Protein AF-A0A3A1XAT8-F1 (afdb_monomer)

Nearest PDB structures (foldseek):
  8eps-assembly1_A  TM=4.301E-01  e=1.986E+00  Cryptococcus neoformans
  8eps-assembly3_C  TM=3.601E-01  e=2.120E+00  Cryptococcus neoformans
  8eps-assembly2_B  TM=3.561E-01  e=2.263E+00  Cryptococcus neoformans
  8v5g-assembly1_A  TM=2.952E-01  e=1.860E+00  Cryptococcus neoformans
  8g0s-assembly1_C  TM=2.901E-01  e=2.263E+00  Cryptococcus neoformans

Solvent-accessible surface area (backbone atoms only — not comparable to full-atom values): 8842 Å² total; per-residue (Å²): 69,59,62,92,88,37,45,65,58,57,50,49,37,54,50,38,50,67,32,51,35,82,70,89,69,69,77,27,59,88,66,40,48,47,80,46,68,29,30,38,92,88,70,46,68,25,36,37,40,39,33,21,37,64,58,63,78,39,89,87,53,78,89,87,69,61,57,54,61,53,51,43,55,57,26,50,78,68,74,42,34,65,54,65,73,57,53,53,92,53,49,44,80,46,64,40,62,30,69,76,44,46,65,73,67,38,80,56,46,75,46,52,40,27,44,55,41,54,33,78,90,60,84,64,41,74,44,90,63,80,73,65,50,77,47,80,45,61,34,55,83,61,41,65,64,63,53,62,78,77,114

pLDDT: mean 86.73, std 11.13, range [46.53, 97.81]

Structure (mmCIF, N/CA/C/O backbone):
data_AF-A0A3A1XAT8-F1
#
_entry.id   AF-A0A3A1XAT8-F1
#
loop_
_atom_site.group_PDB
_atom_site.id
_atom_site.type_symbol
_atom_site.label_atom_id
_atom_site.label_alt_id
_atom_site.label_comp_id
_atom_site.label_asym_id
_atom_site.label_entity_id
_atom_site.label_seq_id
_atom_site.pdbx_PDB_ins_code
_atom_site.Cartn_x
_atom_site.Cartn_y
_atom_site.Cartn_z
_atom_site.occupancy
_atom_site.B_iso_or_equiv
_atom_site.auth_seq_id
_atom_site.auth_comp_id
_atom_site.auth_asym_id
_atom_site.auth_atom_id
_atom_site.pdbx_PDB_model_num
ATOM 1 N N . SER A 1 1 ? 4.393 -4.601 -4.471 1.00 88.75 1 SER A N 1
ATOM 2 C CA . SER A 1 1 ? 5.801 -4.684 -4.884 1.00 88.75 1 SER A CA 1
ATOM 3 C C . SER A 1 1 ? 5.966 -4.377 -6.366 1.00 88.75 1 SER A C 1
ATOM 5 O O . SER A 1 1 ? 5.052 -3.826 -6.973 1.00 88.75 1 SER A O 1
ATOM 7 N N . GLY A 1 2 ? 7.159 -4.608 -6.918 1.00 90.44 2 GLY A N 1
ATOM 8 C CA . GLY A 1 2 ? 7.533 -4.261 -8.291 1.00 90.44 2 GLY A CA 1
ATOM 9 C C . GLY A 1 2 ? 8.880 -3.531 -8.352 1.00 90.44 2 GLY A C 1
ATOM 10 O O . GLY A 1 2 ? 9.334 -3.006 -7.327 1.00 90.44 2 GLY A O 1
ATOM 11 N N . PRO A 1 3 ? 9.521 -3.440 -9.530 1.00 89.38 3 PRO A N 1
ATOM 12 C CA . PRO A 1 3 ? 10.842 -2.831 -9.681 1.00 89.38 3 PRO A CA 1
ATOM 13 C C . PRO A 1 3 ? 10.875 -1.336 -9.314 1.00 89.38 3 PRO A C 1
ATOM 15 O O . PRO A 1 3 ? 9.847 -0.666 -9.133 1.00 89.38 3 PRO A O 1
ATOM 18 N N . LEU A 1 4 ? 12.084 -0.776 -9.197 1.00 88.62 4 LEU A N 1
ATOM 19 C CA . LEU A 1 4 ? 12.262 0.669 -9.040 1.00 88.62 4 LEU A CA 1
ATOM 20 C C . LEU A 1 4 ? 11.611 1.402 -10.227 1.00 88.62 4 LEU A C 1
ATOM 22 O O . LEU A 1 4 ? 11.751 0.996 -11.381 1.00 88.62 4 LEU A O 1
ATOM 26 N N . GLY A 1 5 ? 10.851 2.461 -9.941 1.00 89.25 5 GLY A N 1
ATOM 27 C CA . GLY A 1 5 ? 10.104 3.197 -10.967 1.00 89.25 5 GLY A CA 1
ATOM 28 C C . GLY A 1 5 ? 8.853 2.484 -11.505 1.00 89.25 5 GLY A C 1
ATOM 29 O O . GLY A 1 5 ? 8.261 2.956 -12.476 1.00 89.25 5 GLY A O 1
ATOM 30 N N . ALA A 1 6 ? 8.413 1.375 -10.894 1.00 92.88 6 ALA A N 1
ATOM 31 C CA . ALA A 1 6 ? 7.167 0.699 -11.278 1.00 92.88 6 ALA A CA 1
ATOM 32 C C . ALA A 1 6 ? 5.910 1.557 -11.059 1.00 92.88 6 ALA A C 1
ATOM 34 O O . ALA A 1 6 ? 4.934 1.404 -11.785 1.00 92.88 6 ALA A O 1
ATOM 35 N N . GLY A 1 7 ? 5.959 2.495 -10.108 1.00 93.94 7 GLY A N 1
ATOM 36 C CA . GLY A 1 7 ? 4.823 3.351 -9.752 1.00 93.94 7 GLY A CA 1
ATOM 37 C C . GLY A 1 7 ? 4.179 3.018 -8.405 1.00 93.94 7 GLY A C 1
ATOM 38 O O . GLY A 1 7 ? 3.044 3.413 -8.180 1.00 93.94 7 GLY A O 1
ATOM 39 N N . LYS A 1 8 ? 4.888 2.336 -7.497 1.00 94.75 8 LYS A N 1
ATOM 40 C CA . LYS A 1 8 ? 4.398 1.993 -6.148 1.00 94.75 8 LYS A CA 1
ATOM 41 C C . LYS A 1 8 ? 3.933 3.219 -5.347 1.00 94.75 8 LYS A C 1
ATOM 43 O O . LYS A 1 8 ? 2.773 3.279 -4.958 1.00 94.75 8 LYS A O 1
ATOM 48 N N . THR A 1 9 ? 4.750 4.267 -5.253 1.00 93.94 9 THR A N 1
ATOM 49 C CA . THR A 1 9 ? 4.332 5.530 -4.618 1.00 93.94 9 THR A CA 1
ATOM 50 C C . THR A 1 9 ? 3.181 6.221 -5.365 1.00 93.94 9 THR A C 1
ATOM 52 O O . THR A 1 9 ? 2.351 6.896 -4.760 1.00 93.94 9 THR A O 1
ATOM 55 N N . THR A 1 10 ? 3.091 6.066 -6.692 1.00 95.44 10 THR A N 1
ATOM 56 C CA . THR A 1 10 ? 1.949 6.579 -7.472 1.00 95.44 10 THR A CA 1
ATOM 57 C C . THR A 1 10 ? 0.665 5.836 -7.110 1.00 95.44 10 THR A C 1
ATOM 59 O O . THR A 1 10 ? -0.373 6.470 -6.924 1.00 95.44 10 THR A O 1
ATOM 62 N N . PHE A 1 11 ? 0.741 4.515 -6.941 1.00 96.62 11 PHE A N 1
ATOM 63 C CA . PHE A 1 11 ? -0.356 3.708 -6.422 1.00 96.62 11 PHE A CA 1
ATOM 64 C C . PHE A 1 11 ? -0.746 4.159 -5.008 1.00 96.62 11 PHE A C 1
ATOM 66 O O . PHE A 1 11 ? -1.923 4.411 -4.774 1.00 96.62 11 PHE A O 1
ATOM 73 N N . ALA A 1 12 ? 0.219 4.380 -4.106 1.00 96.69 12 ALA A N 1
ATOM 74 C CA . ALA A 1 12 ? -0.042 4.866 -2.747 1.00 96.69 12 ALA A CA 1
ATOM 75 C C . ALA A 1 12 ? -0.789 6.213 -2.725 1.00 96.69 12 ALA A C 1
ATOM 77 O O . ALA A 1 12 ? -1.742 6.389 -1.965 1.00 96.69 12 ALA A O 1
ATOM 78 N N . LYS A 1 13 ? -0.430 7.145 -3.617 1.00 97.31 13 LYS A N 1
ATOM 79 C CA . LYS A 1 13 ? -1.154 8.417 -3.792 1.00 97.31 13 LYS A CA 1
ATOM 80 C C . LYS A 1 13 ? -2.612 8.205 -4.200 1.00 97.31 13 LYS A C 1
ATOM 82 O O . LYS A 1 13 ? -3.508 8.835 -3.640 1.00 97.31 13 LYS A O 1
ATOM 87 N N . GLY A 1 14 ? -2.853 7.329 -5.177 1.00 96.62 14 GLY A N 1
ATOM 88 C CA . GLY A 1 14 ? -4.208 6.970 -5.602 1.00 96.62 14 GLY A CA 1
ATOM 89 C C . GLY A 1 14 ? -5.000 6.296 -4.481 1.00 96.62 14 GLY A C 1
ATOM 90 O O . GLY A 1 14 ? -6.149 6.660 -4.235 1.00 96.62 14 GLY A O 1
ATOM 91 N N . PHE A 1 15 ? -4.354 5.383 -3.758 1.00 95.81 15 PHE A N 1
ATOM 92 C CA . PHE A 1 15 ? -4.927 4.659 -2.631 1.00 95.81 15 PHE A CA 1
ATOM 93 C C . PHE A 1 15 ? -5.397 5.608 -1.529 1.00 95.81 15 PHE A C 1
ATOM 95 O O . PHE A 1 15 ? -6.562 5.580 -1.137 1.00 95.81 15 PHE A O 1
ATOM 102 N N . GLY A 1 16 ? -4.536 6.523 -1.081 1.00 96.94 16 GLY A N 1
ATOM 103 C CA . GLY A 1 16 ? -4.930 7.448 -0.028 1.00 96.94 16 GLY A CA 1
ATOM 104 C C . GLY A 1 16 ? -5.935 8.512 -0.471 1.00 96.94 16 GLY A C 1
ATOM 105 O O . GLY A 1 16 ? -6.768 8.919 0.337 1.00 96.94 16 GLY A O 1
ATOM 106 N N . LYS A 1 17 ? -5.979 8.878 -1.763 1.00 96.31 17 LYS A N 1
ATOM 107 C CA . LYS A 1 17 ? -7.116 9.641 -2.311 1.00 96.31 17 LYS A CA 1
ATOM 108 C C . LYS A 1 17 ? -8.430 8.866 -2.148 1.00 96.31 17 LYS A C 1
ATOM 110 O O . LYS A 1 17 ? -9.439 9.468 -1.784 1.00 96.31 17 LYS A O 1
ATOM 115 N N . GLY A 1 18 ? -8.416 7.553 -2.387 1.00 94.69 18 GLY A N 1
ATOM 116 C CA . GLY A 1 18 ? -9.553 6.659 -2.140 1.00 94.69 18 GLY A CA 1
ATOM 117 C C . GLY A 1 18 ? -9.958 6.581 -0.663 1.00 94.69 18 GLY A C 1
ATOM 118 O O . GLY A 1 18 ? -11.145 6.505 -0.364 1.00 94.69 18 GLY A O 1
ATOM 119 N N . LEU A 1 19 ? -8.993 6.700 0.254 1.00 96.19 19 LEU A N 1
ATOM 120 C CA . LEU A 1 19 ? -9.222 6.829 1.700 1.00 96.19 19 LEU A CA 1
ATOM 121 C C . LEU A 1 19 ? -9.567 8.257 2.155 1.00 96.19 19 LEU A C 1
ATOM 123 O O . LEU A 1 19 ? -9.567 8.536 3.350 1.00 96.19 19 LEU A O 1
ATOM 127 N N . GLY A 1 20 ? -9.808 9.198 1.241 1.00 96.88 20 GLY A N 1
ATOM 128 C CA . GLY A 1 20 ? -10.187 10.567 1.595 1.00 96.88 20 GLY A CA 1
ATOM 129 C C . GLY A 1 20 ? -9.076 11.419 2.226 1.00 96.88 20 GLY A C 1
ATOM 130 O O . GLY A 1 20 ? -9.372 12.528 2.675 1.00 96.88 20 GLY A O 1
ATOM 131 N N . ILE A 1 21 ? -7.822 10.957 2.224 1.00 97.81 21 ILE A N 1
ATOM 132 C CA . ILE A 1 21 ? -6.664 11.684 2.766 1.00 97.81 21 ILE A CA 1
ATOM 133 C C . ILE A 1 21 ? -6.455 12.977 1.972 1.00 97.81 21 ILE A C 1
ATOM 135 O O . ILE A 1 21 ? -6.482 12.985 0.738 1.00 97.81 21 ILE A O 1
ATOM 139 N N . LYS A 1 22 ? -6.284 14.092 2.690 1.00 95.69 22 LYS A N 1
ATOM 140 C CA . LYS A 1 22 ? -6.094 15.431 2.098 1.00 95.69 22 LYS A CA 1
ATOM 141 C C . LYS A 1 22 ? -4.634 15.854 2.031 1.00 95.69 22 LYS A C 1
ATOM 143 O O . LYS A 1 22 ? -4.280 16.707 1.221 1.00 95.69 22 LYS A O 1
ATOM 148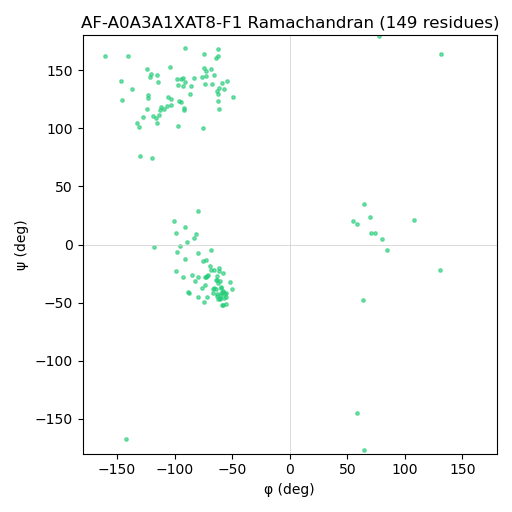 N N . GLU A 1 23 ? -3.806 15.263 2.878 1.00 95.25 23 GLU A N 1
ATOM 149 C CA . GLU A 1 23 ? -2.381 15.542 2.941 1.00 95.25 23 GLU A CA 1
ATOM 150 C C . GLU A 1 23 ? -1.633 14.907 1.754 1.00 95.25 23 GLU A C 1
ATOM 152 O O . GLU A 1 23 ? -2.066 13.878 1.221 1.00 95.25 23 GLU A O 1
ATOM 157 N N . PRO A 1 24 ? -0.503 15.489 1.314 1.00 94.81 24 PRO A N 1
ATOM 158 C CA . PRO A 1 24 ? 0.315 14.895 0.266 1.00 94.81 24 PRO A CA 1
ATOM 159 C C . PRO A 1 24 ? 0.869 13.527 0.676 1.00 94.81 24 PRO A C 1
ATOM 161 O O . PRO A 1 24 ? 1.524 13.392 1.707 1.00 94.81 24 PRO A O 1
ATOM 164 N N . ILE A 1 25 ? 0.691 12.532 -0.193 1.00 95.31 25 ILE A N 1
ATOM 165 C CA . ILE A 1 25 ? 1.291 11.206 -0.017 1.00 95.31 25 ILE A CA 1
ATOM 166 C C . ILE A 1 25 ? 2.633 11.172 -0.737 1.00 95.31 25 ILE A C 1
ATOM 168 O O . ILE A 1 25 ? 2.713 11.305 -1.963 1.00 95.31 25 ILE A O 1
ATOM 172 N N . VAL A 1 26 ? 3.695 11.010 0.043 1.00 94.38 26 VAL A N 1
ATOM 173 C CA . VAL A 1 26 ? 5.085 10.917 -0.410 1.00 94.38 26 VAL A CA 1
ATOM 174 C C . VAL A 1 26 ? 5.690 9.617 0.104 1.00 94.38 26 VAL A C 1
ATOM 176 O O . VAL A 1 26 ? 5.275 9.133 1.151 1.00 94.38 26 VAL A O 1
ATOM 179 N N . SER A 1 27 ? 6.663 9.055 -0.620 1.00 91.44 27 SER A N 1
ATOM 180 C CA . SER A 1 27 ? 7.337 7.826 -0.179 1.00 91.44 27 SER A CA 1
ATOM 181 C C . SER A 1 27 ? 8.056 8.089 1.145 1.00 91.44 27 SER A C 1
ATOM 183 O O . SER A 1 27 ? 8.911 8.982 1.181 1.00 91.44 27 SER A O 1
ATOM 185 N N . PRO A 1 28 ? 7.772 7.334 2.218 1.00 91.19 28 PRO A N 1
ATOM 186 C CA . PRO A 1 28 ? 8.454 7.485 3.495 1.00 91.19 28 PRO A CA 1
ATOM 187 C C . PRO A 1 28 ? 9.828 6.802 3.500 1.00 91.19 28 PRO A C 1
ATOM 189 O O . PRO A 1 28 ? 10.305 6.412 4.550 1.00 91.19 28 PRO A O 1
ATOM 192 N N . THR A 1 29 ? 10.518 6.681 2.360 1.00 87.50 29 THR A N 1
ATOM 193 C CA . THR A 1 29 ? 11.765 5.903 2.225 1.00 87.50 29 THR A CA 1
ATOM 194 C C . THR A 1 29 ? 12.839 6.258 3.263 1.00 87.50 29 THR A C 1
ATOM 196 O O . THR A 1 29 ? 13.631 5.404 3.642 1.00 87.50 29 THR A O 1
ATOM 199 N N . PHE A 1 30 ? 12.904 7.520 3.705 1.00 86.25 30 PHE A N 1
ATOM 200 C CA . PHE A 1 30 ? 13.863 7.978 4.721 1.00 86.25 30 PHE A CA 1
ATOM 201 C C . PHE A 1 30 ? 13.319 7.926 6.150 1.00 86.25 30 PHE A C 1
ATOM 203 O O . PHE A 1 30 ? 14.113 7.818 7.073 1.00 86.25 30 PHE A O 1
ATOM 210 N N . THR A 1 31 ? 12.002 8.044 6.330 1.00 88.88 31 THR A N 1
ATOM 211 C CA . THR A 1 31 ? 11.355 7.984 7.651 1.00 88.88 31 THR A CA 1
ATOM 212 C C . THR A 1 31 ? 10.844 6.585 7.979 1.00 88.88 31 THR A C 1
ATOM 214 O O . THR A 1 31 ? 10.269 6.407 9.038 1.00 88.88 31 THR A O 1
ATOM 217 N N . ILE A 1 32 ? 11.015 5.624 7.065 1.00 89.25 32 ILE A N 1
ATOM 218 C CA . ILE A 1 32 ? 10.509 4.244 7.064 1.00 89.25 32 ILE A CA 1
ATOM 219 C C . ILE A 1 32 ? 8.981 4.143 7.027 1.00 89.25 32 ILE A C 1
ATOM 221 O O . ILE A 1 32 ? 8.437 3.437 6.177 1.00 89.25 32 ILE A O 1
ATOM 225 N N . ALA A 1 33 ? 8.275 4.888 7.872 1.00 92.50 33 ALA A N 1
ATOM 226 C CA . ALA A 1 33 ? 6.824 4.920 7.915 1.00 92.50 33 ALA A CA 1
ATOM 227 C C . ALA A 1 33 ? 6.269 6.327 8.150 1.00 92.50 33 ALA A C 1
ATOM 229 O O . ALA A 1 33 ? 6.979 7.250 8.563 1.00 92.50 33 ALA A O 1
ATOM 230 N N . ARG A 1 34 ? 4.984 6.496 7.832 1.00 92.69 34 ARG A N 1
ATOM 231 C CA . ARG A 1 34 ? 4.173 7.680 8.133 1.00 92.69 34 ARG A CA 1
ATOM 232 C C . ARG A 1 34 ? 2.735 7.268 8.405 1.00 92.69 34 ARG A C 1
ATOM 234 O O . ARG A 1 34 ? 2.177 6.447 7.681 1.00 92.69 34 ARG A O 1
ATOM 241 N N . GLU A 1 35 ? 2.124 7.924 9.378 1.00 93.56 35 GLU A N 1
ATOM 242 C CA . GLU A 1 35 ? 0.694 7.828 9.644 1.00 93.56 35 GLU A CA 1
ATOM 243 C C . GLU A 1 35 ? -0.047 9.003 8.986 1.00 93.56 35 GLU A C 1
ATOM 245 O O . GLU A 1 35 ? 0.423 10.143 9.008 1.00 93.56 35 GLU A O 1
ATOM 250 N N . LEU A 1 36 ? -1.194 8.726 8.366 1.00 95.88 36 LEU A N 1
ATOM 251 C CA . LEU A 1 36 ? -2.024 9.706 7.666 1.00 95.88 36 LEU A CA 1
ATOM 252 C C . LEU A 1 36 ? -3.502 9.473 7.989 1.00 95.88 36 LEU A C 1
ATOM 254 O O . LEU A 1 36 ? -3.998 8.348 7.907 1.00 95.88 36 LEU A O 1
ATOM 258 N N . LYS A 1 37 ? -4.232 10.547 8.300 1.00 96.94 37 LYS A N 1
ATOM 259 C CA . LYS A 1 37 ? -5.659 10.468 8.646 1.00 96.94 37 LYS A CA 1
ATOM 260 C C . LYS A 1 37 ? -6.542 10.672 7.417 1.00 96.94 37 LYS A C 1
ATOM 262 O O . LYS A 1 37 ? -6.319 11.566 6.599 1.00 96.94 37 LYS A O 1
ATOM 267 N N . GLY A 1 38 ? -7.575 9.846 7.307 1.00 96.94 38 GLY A N 1
ATOM 268 C CA . GLY A 1 38 ? -8.534 9.859 6.210 1.00 96.94 38 GLY A CA 1
ATOM 269 C C . GLY A 1 38 ? -9.962 9.572 6.664 1.00 96.94 38 GLY A C 1
ATOM 270 O O . GLY A 1 38 ? -10.306 9.597 7.848 1.00 96.94 38 GLY A O 1
ATOM 271 N N . THR A 1 39 ? -10.827 9.306 5.697 1.00 97.38 39 THR A N 1
ATOM 272 C CA . THR A 1 39 ? -12.230 8.956 5.911 1.00 97.38 39 THR A CA 1
ATOM 273 C C . THR A 1 39 ? -12.657 7.959 4.843 1.00 97.38 39 THR A C 1
ATOM 275 O O . THR A 1 39 ? -12.536 8.228 3.646 1.00 97.38 39 THR A O 1
ATOM 278 N N . PHE A 1 40 ? -13.172 6.807 5.268 1.00 94.69 40 PHE A N 1
ATOM 279 C CA . PHE A 1 40 ? -13.753 5.825 4.358 1.00 94.69 40 PHE A CA 1
ATOM 280 C C . PHE A 1 40 ? -14.987 6.393 3.651 1.00 94.69 40 PHE A C 1
ATOM 282 O O . PHE A 1 40 ? -15.636 7.325 4.127 1.00 94.69 40 PHE A O 1
ATOM 289 N N . SER A 1 41 ? -15.377 5.779 2.534 1.00 90.94 41 SER A N 1
ATOM 290 C CA . SER A 1 4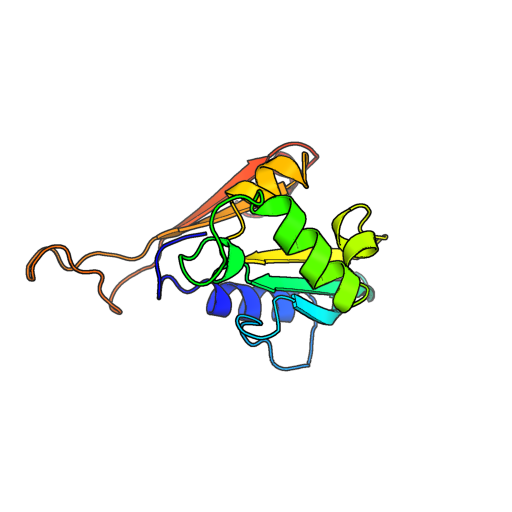1 ? -16.563 6.179 1.762 1.00 90.94 41 SER A CA 1
ATOM 291 C C . SER A 1 41 ? -17.871 6.140 2.564 1.00 90.94 41 SER A C 1
ATOM 293 O O . SER A 1 41 ? -18.804 6.871 2.249 1.00 90.94 41 SER A O 1
ATOM 295 N N . ASN A 1 42 ? -17.934 5.328 3.622 1.00 92.94 42 ASN A N 1
ATOM 296 C CA . ASN A 1 42 ? -19.066 5.251 4.548 1.00 92.94 42 ASN A CA 1
ATOM 297 C C . ASN A 1 42 ? -19.047 6.325 5.660 1.00 92.94 42 ASN A C 1
ATOM 299 O O . ASN A 1 42 ? -19.870 6.266 6.570 1.00 92.94 42 ASN A O 1
ATOM 303 N N . GLY A 1 43 ? -18.105 7.275 5.622 1.00 94.62 43 GLY A N 1
ATOM 304 C CA . GLY A 1 43 ? -17.987 8.374 6.583 1.00 94.62 43 GLY A CA 1
ATOM 305 C C . GLY A 1 43 ? -17.220 8.045 7.868 1.00 94.62 43 GLY A C 1
ATOM 306 O O . GLY A 1 43 ? -17.000 8.945 8.676 1.00 94.62 43 GLY A O 1
ATOM 307 N N . LYS A 1 44 ? -16.790 6.794 8.080 1.00 96.00 44 LYS A N 1
ATOM 308 C CA . LYS A 1 44 ? -15.967 6.428 9.244 1.00 96.00 44 LYS A CA 1
ATOM 309 C C . LYS A 1 44 ? -14.539 6.955 9.104 1.00 96.00 44 LYS A C 1
ATOM 311 O O . LYS A 1 44 ? -14.008 7.030 7.995 1.00 96.00 44 LYS A O 1
ATOM 316 N N . ALA A 1 45 ? -13.906 7.268 10.235 1.00 96.31 45 ALA A N 1
ATOM 317 C CA . ALA A 1 45 ? -12.493 7.628 10.272 1.00 96.31 45 ALA A CA 1
ATOM 318 C C . ALA A 1 45 ? -11.634 6.490 9.699 1.00 96.31 45 ALA A C 1
ATOM 320 O O . ALA A 1 45 ? -11.900 5.316 9.960 1.00 96.31 45 ALA A O 1
ATOM 321 N N . ALA A 1 46 ? -10.628 6.857 8.909 1.00 96.56 46 ALA A N 1
ATOM 322 C CA . ALA A 1 46 ? -9.636 5.939 8.371 1.00 96.56 46 ALA A CA 1
ATOM 323 C C . ALA A 1 46 ? -8.244 6.364 8.832 1.00 96.56 46 ALA A C 1
ATOM 325 O O . ALA A 1 46 ? -7.956 7.559 8.946 1.00 96.56 46 ALA A O 1
ATOM 326 N N . ASN A 1 47 ? -7.376 5.386 9.046 1.00 95.62 47 ASN A N 1
ATOM 327 C CA . ASN A 1 47 ? -5.971 5.602 9.338 1.00 95.62 47 ASN A CA 1
ATOM 328 C C . ASN A 1 47 ? -5.128 4.859 8.304 1.00 95.62 47 ASN A C 1
ATOM 330 O O . ASN A 1 47 ? -5.362 3.679 8.063 1.00 95.62 47 ASN A O 1
ATOM 334 N N . LEU A 1 48 ? -4.174 5.533 7.669 1.00 96.44 48 LEU A N 1
ATOM 335 C CA . LEU A 1 48 ? -3.231 4.908 6.748 1.00 96.44 48 LEU A CA 1
ATOM 336 C C . LEU A 1 48 ? -1.840 4.931 7.367 1.00 96.44 48 LEU A C 1
ATOM 338 O O . LEU A 1 48 ? -1.277 6.004 7.568 1.00 96.44 48 LEU A O 1
ATOM 342 N N . ILE A 1 49 ? -1.274 3.751 7.586 1.00 94.94 49 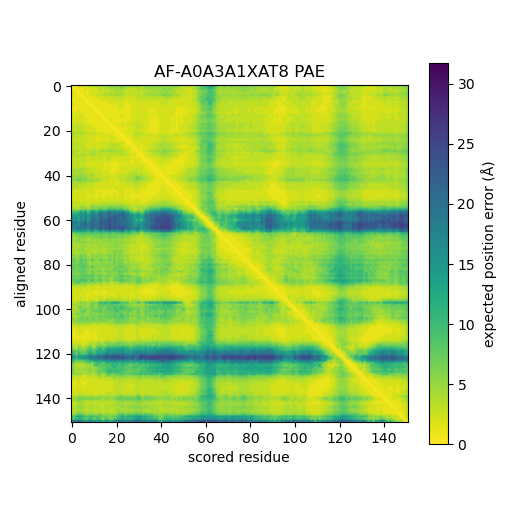ILE A N 1
ATOM 343 C CA . ILE A 1 49 ? 0.138 3.580 7.915 1.00 94.94 49 ILE A CA 1
ATOM 344 C C . ILE A 1 49 ? 0.846 3.232 6.613 1.00 94.94 49 ILE A C 1
ATOM 346 O O . ILE A 1 49 ? 0.740 2.117 6.102 1.00 94.94 49 ILE A O 1
ATOM 350 N N . HIS A 1 50 ? 1.517 4.216 6.024 1.00 95.19 50 HIS A N 1
ATOM 351 C CA . HIS A 1 50 ? 2.302 4.028 4.811 1.00 95.19 50 HIS A CA 1
ATOM 352 C C . HIS A 1 50 ? 3.734 3.693 5.211 1.00 95.19 50 HIS A C 1
ATOM 354 O O . HIS A 1 50 ? 4.397 4.508 5.845 1.00 95.19 50 HIS A O 1
ATOM 360 N N . VAL A 1 51 ? 4.197 2.504 4.839 1.00 93.00 51 VAL A N 1
ATOM 361 C CA . VAL A 1 51 ? 5.543 1.992 5.113 1.00 93.00 51 VAL A CA 1
ATOM 362 C C . VAL A 1 51 ? 6.298 1.837 3.796 1.00 93.00 51 VAL A C 1
ATOM 364 O O . VAL A 1 51 ? 5.734 1.382 2.802 1.00 93.00 51 VAL A O 1
ATOM 367 N N . ASP A 1 52 ? 7.581 2.179 3.778 1.00 91.81 52 ASP A N 1
ATOM 368 C CA . ASP A 1 52 ? 8.491 1.919 2.665 1.00 91.81 52 ASP A CA 1
ATOM 369 C C . ASP A 1 52 ? 9.774 1.279 3.192 1.00 91.81 52 ASP A C 1
ATOM 371 O O . ASP A 1 52 ? 10.671 1.943 3.713 1.00 91.81 52 ASP A O 1
ATOM 375 N N . ALA A 1 53 ? 9.852 -0.041 3.038 1.00 87.94 53 ALA A N 1
ATOM 376 C CA . ALA A 1 53 ? 10.927 -0.850 3.588 1.00 87.94 53 ALA A CA 1
ATOM 377 C C . ALA A 1 53 ? 12.116 -1.026 2.626 1.00 87.94 53 ALA A C 1
ATOM 379 O O . ALA A 1 53 ? 12.968 -1.888 2.851 1.00 87.94 53 ALA A O 1
ATOM 380 N N 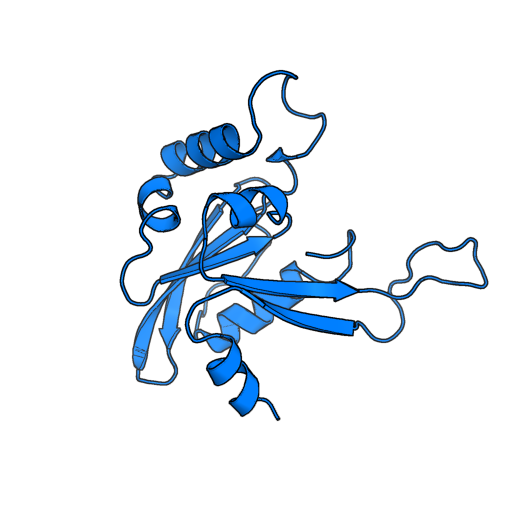. TYR A 1 54 ? 12.209 -0.213 1.563 1.00 85.38 54 TYR A N 1
ATOM 381 C CA . TYR A 1 54 ? 13.272 -0.310 0.554 1.00 85.38 54 TYR A CA 1
ATOM 382 C C . TYR A 1 54 ? 14.681 -0.368 1.161 1.00 85.38 54 TYR A C 1
ATOM 384 O O . TYR A 1 54 ? 15.543 -1.098 0.673 1.00 85.38 54 TYR A O 1
ATOM 392 N N . ARG A 1 55 ? 14.917 0.390 2.239 1.00 80.06 55 ARG A N 1
ATOM 393 C CA . ARG A 1 55 ? 16.228 0.478 2.896 1.00 80.06 55 ARG A CA 1
ATOM 394 C C . ARG A 1 55 ? 16.538 -0.687 3.824 1.00 80.06 55 ARG A C 1
ATOM 396 O O . ARG A 1 55 ? 17.702 -1.041 3.970 1.00 80.06 55 ARG A O 1
ATOM 403 N N . LEU A 1 56 ? 15.518 -1.314 4.400 1.00 76.81 56 LEU A N 1
ATOM 404 C CA . LEU A 1 56 ? 15.694 -2.373 5.395 1.00 76.81 56 LEU A CA 1
ATOM 405 C C . LEU A 1 56 ? 16.213 -3.677 4.773 1.00 76.81 56 LEU A C 1
ATOM 407 O O . LEU A 1 56 ? 16.912 -4.444 5.434 1.00 76.81 56 LEU A O 1
ATOM 411 N N . GLY A 1 57 ? 15.924 -3.901 3.486 1.00 64.38 57 GLY A N 1
ATOM 412 C CA . GLY A 1 57 ? 16.451 -5.021 2.695 1.00 64.38 57 GLY A CA 1
ATOM 413 C C . GLY A 1 57 ? 17.788 -4.746 1.985 1.00 64.38 57 GLY A C 1
ATOM 414 O O . GLY A 1 57 ? 18.264 -5.598 1.236 1.00 64.38 57 GLY A O 1
ATOM 415 N N . GLY A 1 58 ? 18.380 -3.558 2.160 1.00 61.84 58 GLY A N 1
ATOM 416 C CA . GLY A 1 58 ? 19.601 -3.125 1.474 1.00 61.84 58 GLY A CA 1
ATOM 417 C C . GLY A 1 58 ? 20.906 -3.454 2.213 1.00 61.84 58 GLY A C 1
ATOM 418 O O . GLY A 1 58 ? 20.918 -3.807 3.388 1.00 61.84 58 GLY A O 1
ATOM 419 N N . LYS A 1 59 ? 22.041 -3.273 1.519 1.00 52.38 59 LYS A N 1
ATOM 420 C CA . LYS A 1 59 ? 23.412 -3.420 2.065 1.00 52.38 59 LYS A CA 1
ATOM 421 C C . LYS A 1 59 ? 23.795 -2.335 3.085 1.00 52.38 59 LYS A C 1
ATOM 423 O O . LYS A 1 59 ? 24.890 -2.391 3.635 1.00 52.38 59 LYS A O 1
ATOM 428 N N . ASP A 1 60 ? 22.923 -1.349 3.287 1.00 54.03 60 ASP A N 1
ATOM 429 C CA . ASP A 1 60 ? 23.166 -0.174 4.129 1.00 54.03 60 ASP A CA 1
ATOM 430 C C . ASP A 1 60 ? 23.147 -0.506 5.632 1.00 54.03 60 ASP A C 1
ATOM 432 O O . ASP A 1 60 ? 23.614 0.287 6.445 1.00 54.03 60 ASP A O 1
ATOM 436 N N . TYR A 1 61 ? 22.665 -1.697 6.002 1.00 54.06 61 TYR A N 1
ATOM 437 C CA . TYR A 1 61 ? 22.607 -2.177 7.380 1.00 54.06 61 TYR A CA 1
ATOM 438 C C . TYR A 1 61 ? 23.508 -3.401 7.579 1.00 54.06 61 TYR A C 1
ATOM 440 O O . TYR A 1 61 ? 23.662 -4.237 6.685 1.00 54.06 61 TYR A O 1
ATOM 448 N N . ALA A 1 62 ? 24.105 -3.508 8.770 1.00 49.22 62 ALA A N 1
ATOM 449 C CA . ALA A 1 62 ? 25.067 -4.555 9.105 1.00 49.22 62 ALA A CA 1
ATOM 450 C C . ALA A 1 62 ? 24.498 -5.974 8.852 1.00 49.22 62 ALA A C 1
ATOM 452 O O . ALA A 1 62 ? 23.325 -6.234 9.141 1.00 49.22 62 ALA A O 1
ATOM 453 N N . PRO A 1 63 ? 25.293 -6.924 8.327 1.00 46.53 63 PRO A N 1
ATOM 454 C CA . PRO A 1 63 ? 24.874 -8.321 8.220 1.00 46.53 63 PRO A CA 1
ATOM 455 C C . PRO A 1 63 ? 24.594 -8.915 9.612 1.00 46.53 63 PRO A C 1
ATOM 457 O O . PRO A 1 63 ? 25.416 -8.744 10.509 1.00 46.53 63 PRO A O 1
ATOM 460 N N . GLY A 1 64 ? 23.481 -9.640 9.793 1.00 54.62 64 GLY A N 1
ATOM 461 C CA . GLY A 1 64 ? 23.260 -10.483 10.985 1.00 54.62 64 GLY A CA 1
ATOM 462 C C . GLY A 1 64 ? 21.924 -10.324 11.721 1.00 54.62 64 GLY A C 1
ATOM 463 O O . GLY A 1 64 ? 21.517 -11.260 12.395 1.00 54.62 64 GLY A O 1
ATOM 464 N N . GLN A 1 65 ? 21.217 -9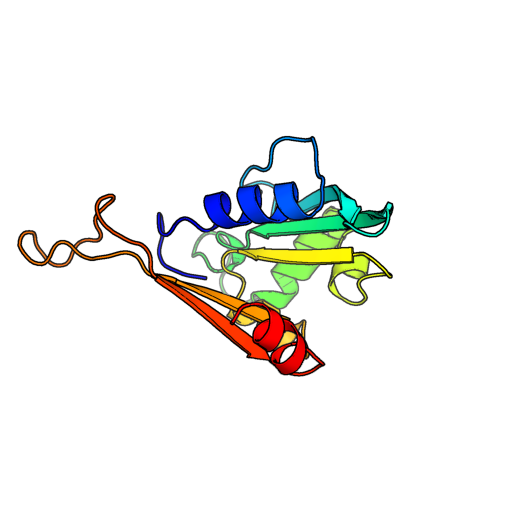.202 11.573 1.00 56.31 65 GLN A N 1
ATOM 465 C CA . GLN A 1 65 ? 19.824 -9.072 12.044 1.00 56.31 65 GLN A CA 1
ATOM 466 C C . GLN A 1 65 ? 18.842 -9.475 10.939 1.00 56.31 65 GLN A C 1
ATOM 468 O O . GLN A 1 65 ? 19.070 -9.114 9.781 1.00 56.31 65 GLN A O 1
ATOM 473 N N . ASP A 1 66 ? 17.766 -10.186 11.276 1.00 75.50 66 ASP A N 1
ATOM 474 C CA . ASP A 1 66 ? 16.681 -10.441 10.330 1.00 75.50 66 ASP A CA 1
ATOM 475 C C . ASP A 1 66 ? 15.963 -9.120 9.966 1.00 75.50 66 ASP A C 1
ATOM 477 O O . ASP A 1 66 ? 15.894 -8.178 10.757 1.00 75.50 66 ASP A O 1
ATOM 481 N N . THR A 1 67 ? 15.500 -9.003 8.719 1.00 75.81 67 THR A N 1
ATOM 482 C CA . THR A 1 67 ? 14.904 -7.765 8.183 1.00 75.81 67 THR A CA 1
ATOM 483 C C . THR A 1 67 ? 13.585 -7.391 8.867 1.00 75.81 67 THR A C 1
ATOM 485 O O . THR A 1 67 ? 13.200 -6.224 8.834 1.00 75.81 67 THR A O 1
ATOM 488 N N . VAL A 1 68 ? 12.899 -8.357 9.488 1.00 78.50 68 VAL A N 1
ATOM 489 C CA . VAL A 1 68 ? 11.627 -8.130 10.185 1.00 78.50 68 VAL A CA 1
ATOM 490 C C . VAL A 1 68 ? 11.881 -7.420 11.510 1.00 78.50 68 VAL A C 1
ATOM 492 O O . VAL A 1 68 ? 11.298 -6.367 11.732 1.00 78.50 68 VAL A O 1
ATOM 495 N N . SER A 1 69 ? 12.815 -7.914 12.323 1.00 81.31 69 SER A N 1
ATOM 496 C CA . SER A 1 69 ? 13.222 -7.295 13.587 1.00 81.31 69 SER A CA 1
ATOM 497 C C . SER A 1 69 ? 13.654 -5.844 13.387 1.00 81.31 69 SER A C 1
ATOM 499 O O . SER A 1 69 ? 13.210 -4.973 14.115 1.00 81.31 69 SER A O 1
ATOM 501 N N . ARG A 1 70 ? 14.415 -5.533 12.327 1.00 81.31 70 ARG A N 1
ATOM 502 C CA . ARG A 1 70 ? 14.798 -4.136 12.029 1.00 81.31 70 ARG A CA 1
ATOM 503 C C . ARG A 1 70 ? 13.617 -3.241 11.687 1.00 81.31 70 ARG A C 1
ATOM 505 O O . ARG A 1 70 ? 13.630 -2.062 12.015 1.00 81.31 70 ARG A O 1
ATOM 512 N N . LEU A 1 71 ? 12.641 -3.772 10.949 1.00 81.75 71 LEU A N 1
ATOM 513 C CA . LEU A 1 71 ? 11.427 -3.022 10.651 1.00 81.75 71 LEU A CA 1
ATOM 514 C C . LEU A 1 71 ? 10.676 -2.723 11.947 1.00 81.75 71 LEU A C 1
ATOM 516 O O . LEU A 1 71 ? 10.239 -1.594 12.122 1.00 81.75 71 LEU A O 1
ATOM 520 N N . LEU A 1 72 ? 10.558 -3.710 12.835 1.00 82.94 72 LEU A N 1
ATOM 521 C CA . LEU A 1 72 ? 9.920 -3.535 14.135 1.00 82.94 72 LEU A CA 1
ATOM 522 C C . LEU A 1 72 ? 10.675 -2.509 14.994 1.00 82.94 72 LEU A C 1
ATOM 524 O O . LEU A 1 72 ? 10.036 -1.573 15.452 1.00 82.94 72 LEU A O 1
ATOM 528 N N . ASP A 1 73 ? 12.007 -2.582 15.092 1.00 85.81 73 ASP A N 1
ATOM 529 C CA . ASP A 1 73 ? 12.834 -1.607 15.829 1.00 85.81 73 ASP A CA 1
ATOM 530 C C . ASP A 1 73 ? 12.630 -0.163 15.310 1.00 85.81 73 ASP A C 1
ATOM 532 O O . ASP A 1 73 ? 12.455 0.789 16.075 1.00 85.81 73 ASP A O 1
ATOM 536 N N . GLU A 1 74 ? 12.643 0.026 13.984 1.00 85.75 74 GLU A N 1
ATOM 537 C CA . GLU A 1 74 ? 12.428 1.343 13.367 1.00 85.75 74 GLU A CA 1
ATOM 538 C C . GLU A 1 74 ? 10.999 1.844 13.616 1.00 85.75 74 GLU A C 1
ATOM 540 O O . GLU A 1 74 ? 10.794 3.032 13.864 1.00 85.75 74 GLU A O 1
ATOM 545 N N . LEU A 1 75 ? 10.002 0.956 13.594 1.00 84.44 75 LEU A N 1
ATOM 546 C CA . LEU A 1 75 ? 8.612 1.316 13.875 1.00 84.44 75 LEU A CA 1
ATOM 547 C C . LEU A 1 75 ? 8.354 1.590 15.355 1.00 84.44 75 LEU A C 1
ATOM 549 O O . LEU A 1 75 ? 7.596 2.512 15.647 1.00 84.44 75 LEU A O 1
ATOM 553 N N . GLU A 1 76 ? 9.013 0.879 16.267 1.00 87.88 76 GLU A N 1
ATOM 554 C CA . GLU A 1 76 ? 8.981 1.142 17.710 1.00 87.88 76 GLU A CA 1
ATOM 555 C C . GLU A 1 76 ? 9.500 2.558 17.989 1.00 87.88 76 GLU A C 1
ATOM 557 O O . GLU A 1 76 ? 8.869 3.338 18.702 1.00 87.88 76 GLU A O 1
ATOM 562 N N . SER A 1 77 ? 10.588 2.965 17.322 1.00 87.56 77 SER A N 1
ATOM 563 C CA . SER A 1 77 ? 11.120 4.332 17.437 1.00 87.56 77 SER A CA 1
ATOM 564 C C . SER A 1 77 ? 10.136 5.423 16.977 1.00 87.56 77 SER A C 1
ATOM 566 O O . SER A 1 77 ? 10.243 6.582 17.390 1.00 87.56 77 SER A O 1
ATOM 568 N N . LEU A 1 78 ? 9.166 5.051 16.135 1.00 85.88 78 LEU A N 1
ATOM 569 C CA . LEU A 1 78 ? 8.099 5.912 15.626 1.00 85.88 78 LEU A CA 1
ATOM 570 C C . LEU A 1 78 ? 6.782 5.759 16.406 1.00 85.88 78 LEU A C 1
ATOM 572 O O . LEU A 1 78 ? 5.849 6.517 16.138 1.00 85.88 78 LEU A O 1
ATOM 576 N N . GLY A 1 79 ? 6.694 4.806 17.342 1.00 86.38 79 GLY A N 1
ATOM 577 C CA . GLY A 1 79 ? 5.463 4.433 18.046 1.00 86.38 79 GLY A CA 1
ATOM 578 C C . GLY A 1 79 ? 4.391 3.838 17.126 1.00 86.38 79 GLY A C 1
ATOM 579 O O . GLY A 1 79 ? 3.209 4.143 17.284 1.00 86.38 79 GLY A O 1
ATOM 580 N N . LEU A 1 80 ? 4.801 3.080 16.104 1.00 85.88 80 LEU A N 1
ATOM 581 C CA . LEU A 1 80 ? 3.928 2.485 15.080 1.00 85.88 80 LEU A CA 1
ATOM 582 C C . LEU A 1 80 ? 3.958 0.949 15.057 1.00 85.88 80 LEU A C 1
ATOM 584 O O . LEU A 1 80 ? 3.250 0.344 14.254 1.00 85.88 80 LEU A O 1
ATOM 588 N N . ASP A 1 81 ? 4.775 0.332 15.901 1.00 83.81 81 ASP A N 1
ATOM 589 C CA . ASP A 1 81 ? 4.927 -1.113 16.072 1.00 83.81 81 ASP A CA 1
ATOM 590 C C . ASP A 1 81 ? 3.598 -1.784 16.451 1.00 83.81 81 ASP A C 1
ATOM 592 O O . ASP A 1 81 ? 3.129 -2.654 15.714 1.00 83.81 81 ASP A O 1
ATOM 596 N N . GLU A 1 82 ? 2.910 -1.288 17.487 1.00 83.62 82 GLU A N 1
ATOM 597 C CA . GLU A 1 82 ? 1.596 -1.809 17.900 1.00 83.62 82 GLU A CA 1
ATOM 598 C C . GLU A 1 82 ? 0.576 -1.761 16.753 1.00 83.62 82 GLU A C 1
ATOM 600 O O . GLU A 1 82 ? -0.171 -2.707 16.511 1.00 83.62 82 GLU A O 1
ATOM 605 N N . ALA A 1 83 ? 0.563 -0.661 15.998 1.00 81.56 83 ALA A N 1
ATOM 606 C CA . ALA A 1 83 ? -0.406 -0.451 14.929 1.00 81.56 83 ALA A CA 1
ATOM 607 C C . ALA A 1 83 ? -0.112 -1.282 13.667 1.00 81.56 83 ALA A C 1
ATOM 609 O O . ALA A 1 83 ? -0.977 -1.390 12.790 1.00 81.56 83 ALA A O 1
ATOM 610 N N . LEU A 1 84 ? 1.091 -1.852 13.558 1.00 79.88 84 LEU A N 1
ATOM 611 C CA . LEU A 1 84 ? 1.450 -2.810 12.519 1.00 79.88 84 LEU A CA 1
ATOM 612 C C . LEU A 1 84 ? 1.106 -4.247 12.927 1.00 79.88 84 LEU A C 1
ATOM 614 O O . LEU A 1 84 ? 0.618 -4.999 12.082 1.00 79.88 84 LEU A O 1
ATOM 618 N N . GLU A 1 85 ? 1.366 -4.618 14.182 1.00 80.50 85 GLU A N 1
ATOM 619 C CA . GLU A 1 85 ? 1.086 -5.959 14.712 1.00 80.50 85 GLU A CA 1
ATOM 620 C C . GLU A 1 85 ? -0.415 -6.193 14.908 1.00 80.50 85 GLU A C 1
ATOM 622 O O . GLU A 1 85 ? -0.957 -7.208 14.463 1.00 80.50 85 GLU A O 1
ATOM 627 N N . GLU A 1 86 ? -1.107 -5.215 15.495 1.00 83.50 86 GLU A N 1
ATOM 628 C CA . GLU A 1 86 ? -2.545 -5.243 15.749 1.00 83.50 86 GLU A CA 1
ATOM 629 C C . GLU A 1 86 ? -3.211 -3.953 15.236 1.00 83.50 86 GLU A C 1
ATOM 631 O O . GLU A 1 86 ? -3.579 -3.062 16.010 1.00 83.50 86 GLU A O 1
ATOM 636 N N . PRO A 1 87 ? -3.404 -3.820 13.909 1.00 85.62 87 PRO A N 1
ATOM 637 C CA . PRO A 1 87 ? -4.030 -2.636 13.343 1.00 85.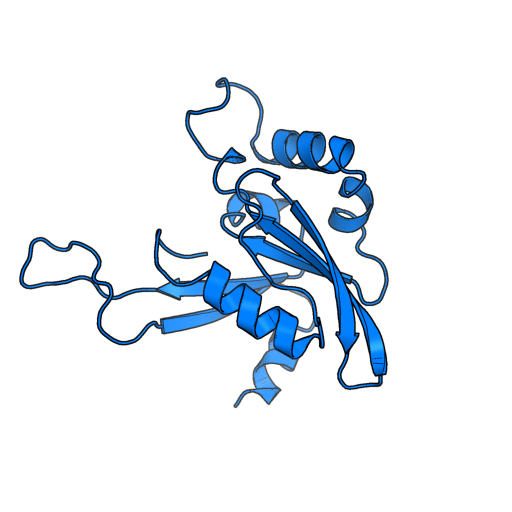62 87 PRO A CA 1
ATOM 638 C C . PRO A 1 87 ? -5.457 -2.472 13.877 1.00 85.62 87 PRO A C 1
ATOM 640 O O . PRO A 1 87 ? -6.336 -3.295 13.615 1.00 85.62 87 PRO A O 1
ATOM 643 N N . GLY A 1 88 ? -5.700 -1.379 14.603 1.00 85.69 88 GLY A N 1
ATOM 644 C CA . GLY A 1 88 ? -7.030 -1.064 15.121 1.00 85.69 88 GLY A CA 1
ATOM 645 C C . GLY A 1 88 ? -8.065 -0.852 14.010 1.00 85.69 88 GLY A C 1
ATOM 646 O O . GLY A 1 88 ? -7.724 -0.575 12.855 1.00 85.69 88 GLY A O 1
ATOM 647 N N . ASP A 1 89 ? -9.347 -0.921 14.371 1.00 89.00 89 ASP A N 1
ATOM 648 C CA . ASP A 1 89 ? -10.463 -0.740 13.439 1.00 89.00 89 ASP A CA 1
ATOM 649 C C . ASP A 1 89 ? -10.306 0.518 12.571 1.00 89.00 89 ASP A C 1
ATOM 651 O O . ASP A 1 89 ? -10.124 1.636 13.053 1.00 89.00 89 ASP A O 1
ATOM 655 N N . GLY A 1 90 ? -10.412 0.331 11.255 1.00 91.62 90 GLY A N 1
ATOM 656 C CA . GLY A 1 90 ? -10.274 1.412 10.282 1.00 91.62 90 GLY A CA 1
ATOM 657 C C . GLY A 1 90 ? -8.832 1.809 9.951 1.00 91.62 90 GLY A C 1
ATOM 658 O O . GLY A 1 90 ? -8.631 2.745 9.172 1.00 91.62 90 GLY A O 1
ATOM 659 N N . THR A 1 91 ? -7.842 1.090 10.482 1.00 94.19 91 THR A N 1
ATOM 660 C CA . THR A 1 91 ? -6.441 1.216 10.078 1.00 94.19 91 THR A CA 1
ATOM 661 C C . THR A 1 91 ? -6.144 0.341 8.869 1.00 94.19 91 THR A C 1
ATOM 663 O O . THR A 1 91 ? -6.555 -0.814 8.783 1.00 94.19 91 THR A O 1
ATOM 666 N N . VAL A 1 92 ? -5.415 0.905 7.913 1.00 94.38 92 VAL A N 1
ATOM 667 C CA . VAL A 1 92 ? -4.874 0.204 6.757 1.00 94.38 92 VAL A CA 1
ATOM 668 C C . VAL A 1 92 ? -3.370 0.398 6.746 1.00 94.38 92 VAL A C 1
ATOM 670 O O . VAL A 1 92 ? -2.886 1.528 6.729 1.00 94.38 92 VAL A O 1
ATOM 673 N N . VAL A 1 93 ? -2.633 -0.705 6.696 1.00 94.12 93 VAL A N 1
ATOM 674 C CA . VAL A 1 93 ? -1.189 -0.683 6.469 1.00 94.12 93 VAL A CA 1
ATOM 675 C C . VAL A 1 93 ? -0.931 -0.866 4.976 1.00 94.12 93 VAL A C 1
ATOM 677 O O . VAL A 1 93 ? -1.341 -1.862 4.381 1.00 94.12 93 VAL A O 1
ATOM 680 N N . LEU A 1 94 ? -0.241 0.092 4.361 1.00 95.19 94 LEU A N 1
ATOM 681 C CA . LEU A 1 94 ? 0.222 0.008 2.979 1.00 95.19 94 LEU A CA 1
ATOM 682 C C . LEU A 1 94 ? 1.747 -0.042 2.965 1.00 95.19 94 LEU A C 1
ATOM 684 O O . LEU A 1 94 ? 2.399 0.953 3.267 1.00 95.19 94 LEU A O 1
ATOM 688 N N . MET A 1 95 ? 2.310 -1.187 2.581 1.00 93.06 95 MET A N 1
ATOM 689 C CA . MET A 1 95 ? 3.750 -1.429 2.648 1.00 93.06 95 MET A CA 1
ATOM 690 C C . MET A 1 95 ? 4.381 -1.556 1.254 1.00 93.06 95 MET A C 1
ATOM 692 O O . MET A 1 95 ? 4.100 -2.484 0.493 1.00 93.06 95 MET A O 1
ATOM 696 N N . GLU A 1 96 ? 5.274 -0.628 0.915 1.00 92.31 96 GLU A N 1
ATOM 697 C CA . GLU A 1 96 ? 6.163 -0.722 -0.242 1.00 92.31 96 GLU A CA 1
ATOM 698 C C . GLU A 1 96 ? 7.408 -1.550 0.107 1.00 92.31 96 GLU A C 1
ATOM 700 O O . GLU A 1 96 ? 7.926 -1.474 1.218 1.00 92.31 96 GLU A O 1
ATOM 705 N N . TRP A 1 97 ? 7.894 -2.349 -0.854 1.00 85.31 97 TRP A N 1
ATOM 706 C CA . TRP A 1 97 ? 9.096 -3.198 -0.714 1.00 85.31 97 TRP A CA 1
ATOM 707 C C . TRP A 1 97 ? 9.090 -4.170 0.478 1.00 85.31 97 TRP A C 1
ATOM 709 O O . TRP A 1 97 ? 10.134 -4.667 0.882 1.00 85.31 97 TRP A O 1
ATOM 719 N N . GLY A 1 98 ? 7.912 -4.470 1.020 1.00 78.44 98 GLY A N 1
ATOM 720 C CA . GLY A 1 98 ? 7.764 -5.285 2.217 1.00 78.44 98 GLY A CA 1
ATOM 721 C C . GLY A 1 98 ? 7.386 -6.738 1.986 1.00 78.44 98 GLY A C 1
ATOM 722 O O . GLY A 1 98 ? 6.841 -7.331 2.896 1.00 78.44 98 GLY A O 1
ATOM 723 N N . GLU A 1 99 ? 7.592 -7.324 0.805 1.00 76.88 99 GLU A N 1
ATOM 724 C CA . GLU A 1 99 ? 7.070 -8.672 0.489 1.00 76.88 99 GLU A CA 1
ATOM 725 C C . GLU A 1 99 ? 7.507 -9.736 1.499 1.00 76.88 99 GLU A C 1
ATOM 727 O O . GLU A 1 99 ? 6.685 -10.517 1.973 1.00 76.88 99 GLU A O 1
ATOM 732 N N . GLN A 1 100 ? 8.791 -9.731 1.865 1.00 73.06 100 GLN A N 1
ATOM 733 C CA . GLN A 1 100 ? 9.336 -10.673 2.844 1.00 73.06 100 GLN A CA 1
ATOM 734 C C . GLN A 1 100 ? 8.761 -10.428 4.245 1.00 73.06 100 GLN A C 1
ATOM 736 O O . GLN A 1 100 ? 8.457 -11.379 4.957 1.00 73.06 100 GLN A O 1
ATOM 741 N N . MET A 1 101 ? 8.563 -9.164 4.621 1.00 78.25 101 MET A N 1
ATOM 742 C CA . MET A 1 101 ? 8.111 -8.768 5.954 1.00 78.25 101 MET A CA 1
ATOM 743 C C . MET A 1 101 ? 6.600 -8.952 6.109 1.00 78.25 101 MET A C 1
ATOM 745 O O . MET A 1 101 ? 6.151 -9.551 7.075 1.00 78.25 101 MET A O 1
ATOM 749 N N . ALA A 1 102 ? 5.809 -8.536 5.122 1.00 78.31 102 ALA A N 1
ATOM 750 C CA . ALA A 1 102 ? 4.361 -8.715 5.084 1.00 78.31 102 ALA A CA 1
ATOM 751 C C . ALA A 1 102 ? 3.959 -10.198 5.102 1.00 78.31 102 ALA A C 1
ATOM 753 O O . ALA A 1 102 ? 2.921 -10.540 5.662 1.00 78.31 102 ALA A O 1
ATOM 754 N N . GLY A 1 103 ? 4.784 -11.081 4.526 1.00 76.56 103 GLY A N 1
ATOM 755 C CA . GLY A 1 103 ? 4.596 -12.528 4.617 1.00 76.56 103 GLY A CA 1
ATOM 756 C C . GLY A 1 103 ? 4.697 -13.077 6.044 1.00 76.56 103 GLY A C 1
ATOM 757 O O . GLY A 1 103 ? 4.022 -14.054 6.354 1.00 76.56 103 GLY A O 1
ATOM 758 N N . VAL A 1 104 ? 5.507 -12.443 6.896 1.00 78.50 104 VAL A N 1
ATOM 759 C CA . VAL A 1 104 ? 5.694 -12.813 8.309 1.00 78.50 104 VAL A CA 1
ATOM 760 C C . VAL A 1 104 ? 4.676 -12.109 9.207 1.00 78.50 104 VAL A C 1
ATOM 762 O O . VAL A 1 104 ? 4.126 -12.727 10.111 1.00 78.50 104 VAL A O 1
ATOM 765 N N . LEU A 1 105 ? 4.411 -10.829 8.940 1.00 78.19 105 LEU A N 1
ATOM 766 C CA . LEU A 1 105 ? 3.610 -9.958 9.801 1.00 78.19 105 LEU A CA 1
ATOM 767 C C . LEU A 1 105 ? 2.100 -10.120 9.603 1.00 78.19 105 LEU A C 1
ATOM 769 O O . LEU A 1 105 ? 1.335 -9.934 10.540 1.00 78.19 105 LEU A O 1
ATOM 773 N N . ALA A 1 106 ? 1.646 -10.448 8.389 1.00 84.75 106 ALA A N 1
ATOM 774 C CA . ALA A 1 106 ? 0.225 -10.437 8.063 1.00 84.75 106 ALA A CA 1
ATOM 775 C C . ALA A 1 106 ? -0.209 -11.717 7.342 1.00 84.75 106 ALA A C 1
ATOM 777 O O . ALA A 1 106 ? -0.018 -11.878 6.133 1.00 84.75 106 ALA A O 1
ATOM 778 N N . ASN A 1 107 ? -0.891 -12.600 8.076 1.00 86.94 107 ASN A N 1
ATOM 779 C CA . ASN A 1 107 ? -1.527 -13.803 7.521 1.00 86.94 107 ASN A CA 1
ATOM 780 C C . ASN A 1 107 ? -2.736 -13.485 6.619 1.00 86.94 107 ASN A C 1
ATOM 782 O O . ASN A 1 107 ? -3.151 -14.328 5.824 1.00 86.94 107 ASN A O 1
ATOM 786 N N . VAL A 1 108 ? -3.294 -12.275 6.736 1.00 91.50 108 VAL A N 1
ATOM 787 C CA . VAL A 1 108 ? -4.377 -11.759 5.891 1.00 91.50 108 VAL A CA 1
ATOM 788 C C . VAL A 1 108 ? -3.930 -10.449 5.252 1.00 91.50 108 VAL A C 1
ATOM 790 O O . VAL A 1 108 ? -3.687 -9.471 5.953 1.00 91.50 108 VAL A O 1
ATOM 793 N N . ARG A 1 109 ? -3.820 -10.409 3.922 1.00 93.06 109 ARG A N 1
ATOM 794 C CA . ARG A 1 109 ? -3.328 -9.240 3.175 1.00 93.06 109 ARG A CA 1
ATOM 795 C C . ARG A 1 109 ? -3.748 -9.275 1.706 1.00 93.06 109 ARG A C 1
ATOM 797 O O . ARG A 1 109 ? -4.079 -10.327 1.164 1.00 93.06 109 ARG A O 1
ATOM 804 N N . LEU A 1 110 ? -3.669 -8.121 1.051 1.00 95.06 110 LEU A N 1
ATOM 805 C CA . LEU A 1 110 ? -3.726 -8.014 -0.403 1.00 95.06 110 LEU A CA 1
ATOM 806 C C . LEU A 1 110 ? -2.333 -7.696 -0.930 1.00 95.06 110 LEU A C 1
ATOM 808 O O . LEU A 1 110 ? -1.769 -6.648 -0.612 1.00 95.06 110 LEU A O 1
ATOM 812 N N . GLU A 1 111 ? -1.786 -8.571 -1.762 1.00 95.00 111 GLU A N 1
ATOM 813 C CA . GLU A 1 111 ? -0.545 -8.277 -2.462 1.00 95.00 111 GLU A CA 1
ATOM 814 C C . GLU A 1 111 ? -0.847 -7.531 -3.761 1.00 95.00 111 GLU A C 1
ATOM 816 O O . GLU A 1 111 ? -1.688 -7.940 -4.561 1.00 95.00 111 GLU A O 1
ATOM 821 N N . VAL A 1 112 ? -0.148 -6.416 -3.968 1.00 95.75 112 VAL A N 1
ATOM 822 C CA . VAL A 1 112 ? -0.275 -5.578 -5.164 1.00 95.75 112 VAL A CA 1
ATOM 823 C C . VAL A 1 112 ? 1.048 -5.609 -5.911 1.00 95.75 112 VAL A C 1
ATOM 825 O O . VAL A 1 112 ? 2.008 -4.960 -5.494 1.00 95.75 112 VAL A O 1
ATOM 828 N N . HIS A 1 113 ? 1.117 -6.350 -7.009 1.00 95.56 113 HIS A N 1
ATOM 829 C CA . HIS A 1 113 ? 2.308 -6.465 -7.853 1.00 95.56 113 HIS A CA 1
ATOM 830 C C . HIS A 1 113 ? 2.199 -5.484 -9.019 1.00 95.56 113 HIS A C 1
ATOM 832 O O . HIS A 1 113 ? 1.210 -5.509 -9.745 1.00 95.56 113 HIS A O 1
ATOM 838 N N . ILE A 1 114 ? 3.176 -4.587 -9.181 1.00 95.06 114 ILE A N 1
ATOM 839 C CA . ILE A 1 114 ? 3.174 -3.582 -10.254 1.00 95.06 114 ILE A CA 1
ATOM 840 C C . ILE A 1 114 ? 4.351 -3.836 -11.188 1.00 95.06 114 ILE A C 1
ATOM 842 O O . ILE A 1 114 ? 5.499 -3.537 -10.850 1.00 95.06 114 ILE A O 1
ATOM 846 N N . ASP A 1 115 ? 4.053 -4.314 -12.389 1.00 93.12 115 ASP A N 1
ATOM 847 C CA . ASP A 1 115 ? 5.039 -4.555 -13.432 1.00 93.12 115 ASP A CA 1
ATOM 848 C C . ASP A 1 115 ? 5.150 -3.369 -14.385 1.00 93.12 115 ASP A C 1
ATOM 850 O O . ASP A 1 115 ? 4.163 -2.715 -14.749 1.00 93.12 115 ASP A O 1
ATOM 854 N N . ARG A 1 116 ? 6.387 -3.097 -14.817 1.00 92.06 116 ARG A N 1
ATOM 855 C CA . ARG A 1 116 ? 6.686 -2.086 -15.834 1.00 92.06 116 ARG A CA 1
ATOM 856 C C . ARG A 1 116 ? 7.410 -2.701 -17.027 1.00 92.06 116 ARG A C 1
ATOM 858 O O . ARG A 1 116 ? 8.233 -3.595 -16.832 1.00 92.06 116 ARG A O 1
ATOM 865 N N . PRO A 1 117 ? 7.130 -2.225 -18.248 1.00 88.19 117 PRO A N 1
ATOM 866 C CA . PRO A 1 117 ? 7.675 -2.821 -19.450 1.00 88.19 117 PRO A CA 1
ATOM 867 C C . PRO A 1 117 ? 9.184 -2.594 -19.542 1.00 88.19 117 PRO A C 1
ATOM 869 O O . PRO A 1 117 ? 9.735 -1.598 -19.060 1.00 88.19 117 PRO A O 1
ATOM 872 N N . ILE A 1 118 ? 9.845 -3.539 -20.201 1.00 86.31 118 ILE A N 1
ATOM 873 C CA . ILE A 1 118 ? 11.245 -3.440 -20.602 1.00 86.31 118 ILE A CA 1
ATOM 874 C C . ILE A 1 118 ? 11.335 -2.991 -22.056 1.00 86.31 118 ILE A C 1
ATOM 876 O O . ILE A 1 118 ? 10.532 -3.394 -22.903 1.00 86.31 118 ILE A O 1
ATOM 880 N N . ASN A 1 119 ? 12.324 -2.157 -22.353 1.00 79.44 119 ASN A N 1
ATOM 881 C CA . ASN A 1 119 ? 12.681 -1.817 -23.712 1.00 79.44 119 ASN A CA 1
ATOM 882 C C . ASN A 1 119 ? 13.428 -3.002 -24.337 1.00 79.44 119 ASN A C 1
ATOM 884 O O . ASN A 1 119 ? 14.620 -3.208 -24.104 1.00 79.44 119 ASN A O 1
ATOM 888 N N . LYS A 1 120 ? 12.706 -3.788 -25.139 1.00 71.81 120 LYS A N 1
ATOM 889 C CA . LYS A 1 120 ? 13.263 -4.958 -25.831 1.00 71.81 120 LYS A CA 1
ATOM 890 C C . LYS A 1 120 ? 14.276 -4.585 -26.919 1.00 71.81 120 LYS A C 1
ATOM 892 O O . LYS A 1 120 ? 15.109 -5.412 -27.264 1.00 71.81 120 LYS A O 1
ATOM 897 N N . GLU A 1 121 ? 14.234 -3.356 -27.435 1.00 74.50 121 GLU A N 1
ATOM 898 C CA . GLU A 1 121 ? 15.161 -2.875 -28.469 1.00 74.50 121 GLU A CA 1
ATOM 899 C C . GLU A 1 121 ? 16.474 -2.342 -27.879 1.00 74.50 121 GLU A C 1
ATOM 901 O O . GLU A 1 121 ? 17.515 -2.384 -28.530 1.00 74.50 121 GLU A O 1
ATOM 906 N N . LYS A 1 122 ? 16.444 -1.865 -26.628 1.00 62.69 122 LYS A N 1
ATOM 907 C CA . LYS A 1 122 ? 17.601 -1.313 -25.912 1.00 62.69 122 LYS A CA 1
ATOM 908 C C . LYS A 1 122 ? 17.887 -2.107 -24.640 1.00 62.69 122 LYS A C 1
ATOM 910 O O . LYS A 1 122 ? 17.657 -1.635 -23.531 1.00 62.69 122 LYS A O 1
ATOM 915 N N . SER A 1 123 ? 18.449 -3.302 -24.801 1.00 66.00 123 SER A N 1
ATOM 916 C CA . SER A 1 123 ? 19.158 -4.034 -23.734 1.00 66.00 123 SER A CA 1
ATOM 917 C C . SER A 1 123 ? 18.339 -4.603 -22.560 1.00 66.00 123 SER A C 1
ATOM 919 O O . SER A 1 123 ? 18.909 -4.870 -21.508 1.00 66.00 123 SER A O 1
ATOM 921 N N . ASN A 1 124 ? 17.033 -4.864 -22.720 1.00 73.38 124 ASN A N 1
ATOM 922 C CA . ASN A 1 124 ? 16.153 -5.358 -21.638 1.00 73.38 124 ASN A CA 1
ATOM 923 C C . ASN A 1 124 ? 16.085 -4.426 -20.411 1.00 73.38 124 ASN A C 1
ATOM 925 O O . ASN A 1 124 ? 15.639 -4.835 -19.339 1.00 73.38 124 ASN A O 1
ATOM 929 N N . GLU A 1 125 ? 16.488 -3.164 -20.559 1.00 81.31 125 GLU A N 1
ATOM 930 C CA . GLU A 1 125 ? 16.344 -2.164 -19.508 1.00 81.31 125 GLU A CA 1
ATOM 931 C C . GLU A 1 125 ? 14.880 -1.755 -19.358 1.00 81.31 125 GLU A C 1
ATOM 933 O O . GLU A 1 125 ? 14.124 -1.670 -20.327 1.00 81.31 125 GLU A O 1
ATOM 938 N N . PHE A 1 126 ? 14.455 -1.467 -18.135 1.00 83.50 126 PHE A N 1
ATOM 939 C CA . PHE A 1 126 ? 13.100 -0.991 -17.899 1.00 83.50 126 PHE A CA 1
ATOM 940 C C . PHE A 1 126 ? 12.863 0.413 -18.483 1.00 83.50 126 PHE A C 1
ATOM 942 O O . PHE A 1 126 ? 13.667 1.320 -18.272 1.00 83.50 126 PHE A O 1
ATOM 949 N N . THR A 1 127 ? 11.705 0.634 -19.112 1.00 81.38 127 THR A N 1
ATOM 950 C CA . THR A 1 127 ? 11.320 1.939 -19.682 1.00 81.38 127 THR A CA 1
ATOM 951 C C . THR A 1 127 ? 10.289 2.682 -18.822 1.00 81.38 127 THR A C 1
ATOM 953 O O . THR A 1 127 ? 9.528 2.082 -18.057 1.00 81.38 127 THR A O 1
ATOM 956 N N . SER A 1 128 ? 10.282 4.017 -18.904 1.00 82.75 128 SER A N 1
ATOM 957 C CA . SER A 1 128 ? 9.211 4.861 -18.355 1.00 82.75 128 SER A CA 1
ATOM 958 C C . SER A 1 128 ? 7.929 4.779 -19.182 1.00 82.75 128 SER A C 1
ATOM 960 O O . SER A 1 128 ? 6.849 4.920 -18.611 1.00 82.75 128 SER A O 1
ATOM 962 N N . GLU A 1 129 ? 8.049 4.500 -20.477 1.00 82.56 129 GLU A N 1
ATOM 963 C CA . GLU A 1 129 ? 6.943 4.481 -21.431 1.00 82.56 129 GLU A CA 1
ATOM 964 C C . GLU A 1 129 ? 6.049 3.243 -21.283 1.00 82.56 129 GLU A C 1
ATOM 966 O O . GLU A 1 129 ? 6.425 2.244 -20.666 1.00 82.56 129 GLU A O 1
ATOM 971 N N . GLY A 1 130 ? 4.857 3.303 -21.877 1.00 86.62 130 GLY A N 1
ATOM 972 C CA . GLY A 1 130 ? 3.935 2.172 -21.978 1.00 86.62 130 GLY A CA 1
ATOM 973 C C . GLY A 1 130 ? 3.142 1.855 -20.706 1.00 86.62 130 GLY A C 1
ATOM 974 O O . GLY A 1 130 ? 3.266 2.499 -19.663 1.00 86.62 130 GLY A O 1
ATOM 975 N N . ASN A 1 131 ? 2.297 0.831 -20.812 1.00 91.62 131 ASN A N 1
ATOM 976 C CA . ASN A 1 131 ? 1.343 0.466 -19.767 1.00 91.62 131 ASN A CA 1
ATOM 977 C C . ASN A 1 131 ? 2.023 -0.263 -18.605 1.00 91.6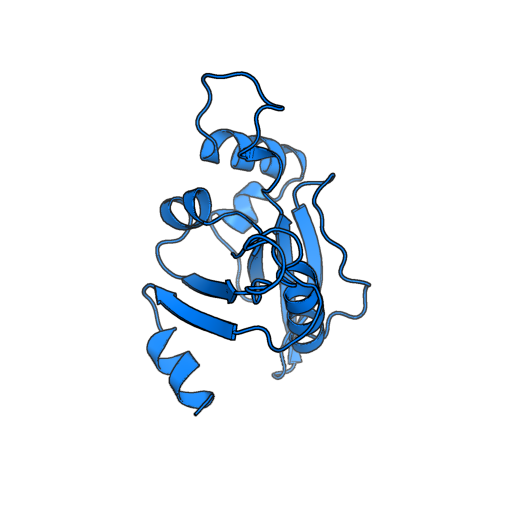2 131 ASN A C 1
ATOM 979 O O . ASN A 1 131 ? 2.942 -1.054 -18.809 1.00 91.62 131 ASN A O 1
ATOM 983 N N . ARG A 1 132 ? 1.545 -0.015 -17.383 1.00 93.12 132 ARG A N 1
ATOM 984 C CA . ARG A 1 132 ? 1.869 -0.827 -16.203 1.00 93.12 132 ARG A CA 1
ATOM 985 C C . ARG A 1 132 ? 0.807 -1.903 -16.033 1.00 93.12 132 ARG A C 1
ATOM 987 O O . ARG A 1 132 ? -0.366 -1.630 -16.279 1.00 93.12 132 ARG A O 1
ATOM 994 N N . VAL A 1 133 ? 1.212 -3.088 -15.596 1.00 94.38 133 VAL A N 1
ATOM 995 C CA . VAL A 1 133 ? 0.276 -4.151 -15.212 1.00 94.38 133 VAL A CA 1
ATOM 996 C C . VAL A 1 133 ? 0.240 -4.191 -13.694 1.00 94.38 133 VAL A C 1
ATOM 998 O O . VAL A 1 133 ? 1.288 -4.272 -13.058 1.00 94.38 133 VAL A O 1
ATOM 1001 N N . VAL A 1 134 ?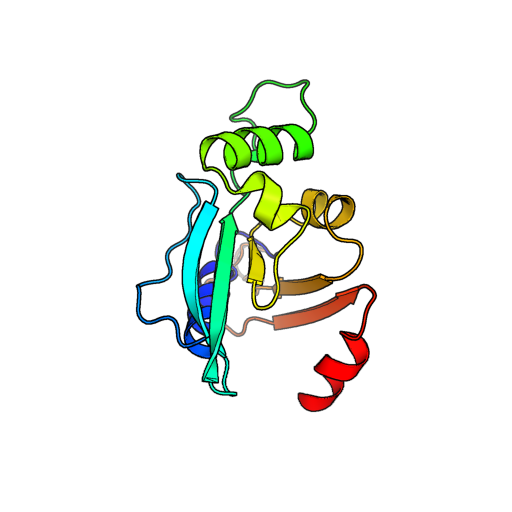 -0.956 -4.073 -13.122 1.00 95.50 134 VAL A N 1
ATOM 1002 C CA . VAL A 1 134 ? -1.172 -4.194 -11.680 1.00 95.50 134 VAL A CA 1
ATOM 1003 C C . VAL A 1 134 ? -1.911 -5.499 -11.433 1.00 95.50 134 VAL A C 1
ATOM 1005 O O . VAL A 1 134 ? -3.043 -5.656 -11.881 1.00 95.50 134 VAL A O 1
ATOM 1008 N N . THR A 1 135 ? -1.272 -6.418 -10.721 1.00 96.00 135 THR A N 1
ATOM 1009 C CA . THR A 1 135 ? -1.841 -7.712 -10.345 1.00 96.00 135 THR A CA 1
ATOM 1010 C C . THR A 1 135 ? -2.193 -7.685 -8.864 1.00 96.00 135 THR A C 1
ATOM 1012 O O . THR A 1 135 ? -1.351 -7.358 -8.027 1.00 96.00 135 THR A O 1
ATOM 1015 N N . LEU A 1 136 ? -3.440 -8.025 -8.543 1.00 95.88 136 LEU A N 1
ATOM 1016 C CA . LEU A 1 136 ? -3.952 -8.104 -7.177 1.00 95.88 136 LEU A CA 1
ATOM 1017 C C . LEU A 1 136 ? -4.038 -9.575 -6.765 1.00 95.88 136 LEU A C 1
ATOM 1019 O O . LEU A 1 136 ? -4.739 -10.349 -7.413 1.00 95.88 136 LEU A O 1
ATOM 1023 N N . VAL A 1 137 ? -3.324 -9.962 -5.710 1.00 95.19 137 VAL A N 1
ATOM 1024 C CA . VAL A 1 137 ? -3.286 -11.344 -5.216 1.00 95.19 137 VAL A CA 1
ATOM 1025 C C . VAL A 1 137 ? -3.814 -11.375 -3.779 1.00 95.19 137 VAL A C 1
ATOM 1027 O O . VAL A 1 137 ? -3.165 -10.839 -2.876 1.00 95.19 137 VAL A O 1
ATOM 1030 N N . PRO A 1 138 ? -5.003 -11.955 -3.543 1.00 95.94 138 PRO A N 1
ATOM 1031 C CA . PRO A 1 138 ? -5.561 -12.067 -2.204 1.00 95.94 138 PRO A CA 1
ATOM 1032 C C . PRO A 1 138 ? -4.820 -13.143 -1.401 1.00 95.94 138 PRO A C 1
ATOM 1034 O O . PRO A 1 138 ? -4.559 -14.235 -1.905 1.00 95.94 138 PRO A O 1
ATOM 1037 N N . VAL A 1 139 ? -4.529 -12.861 -0.131 1.00 94.38 139 VAL A N 1
ATOM 1038 C CA . VAL A 1 139 ? -3.962 -13.830 0.813 1.00 94.38 139 VAL A CA 1
ATOM 1039 C C . VAL A 1 139 ? -4.824 -13.844 2.071 1.00 94.38 139 VAL A C 1
ATOM 1041 O O . VAL A 1 139 ? -4.830 -12.881 2.832 1.00 94.38 139 VAL A O 1
ATOM 1044 N N . GLY A 1 140 ? -5.559 -14.939 2.282 1.00 93.31 140 GLY A N 1
ATOM 1045 C CA . GLY A 1 140 ? -6.432 -15.124 3.446 1.00 93.31 140 GLY A CA 1
ATOM 1046 C C . GLY A 1 140 ? -7.618 -14.147 3.528 1.00 93.31 140 GLY A C 1
ATOM 1047 O O . GLY A 1 140 ? -7.842 -13.317 2.645 1.00 93.31 140 GLY A O 1
ATOM 1048 N N . GLY A 1 141 ? -8.383 -14.255 4.619 1.00 93.38 141 GLY A N 1
ATOM 1049 C CA . GLY A 1 141 ? -9.504 -13.361 4.932 1.00 93.38 141 GLY A CA 1
ATOM 1050 C C . GLY A 1 141 ? -10.600 -13.321 3.863 1.00 93.38 141 GLY A C 1
ATOM 1051 O O . GLY A 1 141 ? -10.897 -14.323 3.218 1.00 93.38 141 GLY A O 1
ATOM 1052 N N . ASP A 1 142 ? -11.200 -12.143 3.689 1.00 93.25 142 ASP A N 1
ATOM 1053 C CA . ASP A 1 142 ? -12.296 -11.871 2.750 1.00 93.25 142 ASP A CA 1
ATOM 1054 C C . ASP A 1 142 ? -11.819 -11.218 1.435 1.00 93.25 142 ASP A C 1
ATOM 1056 O O . ASP A 1 142 ? -12.632 -10.779 0.620 1.00 93.25 142 ASP A O 1
ATOM 1060 N N . TRP A 1 143 ? -10.504 -11.153 1.189 1.00 95.06 143 TRP A N 1
ATOM 1061 C CA . TRP A 1 143 ? -9.941 -10.446 0.033 1.00 95.06 143 TRP A CA 1
ATOM 1062 C C . TRP A 1 143 ? -10.433 -10.990 -1.307 1.00 95.06 143 TRP A C 1
ATOM 1064 O O . TRP A 1 143 ? -10.701 -10.207 -2.215 1.00 95.06 143 TRP A O 1
ATOM 1074 N N . CYS A 1 144 ? -10.610 -12.308 -1.429 1.00 93.88 144 CYS A N 1
ATOM 1075 C CA . CYS A 1 144 ? -11.189 -12.909 -2.630 1.00 93.88 144 CYS A CA 1
ATOM 1076 C C . CYS A 1 144 ? -12.589 -12.357 -2.929 1.00 93.88 144 CYS A C 1
ATOM 1078 O O . CYS A 1 144 ? -12.908 -12.106 -4.086 1.00 93.88 144 CYS A O 1
ATOM 1080 N N . ASP A 1 145 ? -13.419 -12.149 -1.906 1.00 94.38 145 ASP A N 1
ATOM 1081 C CA .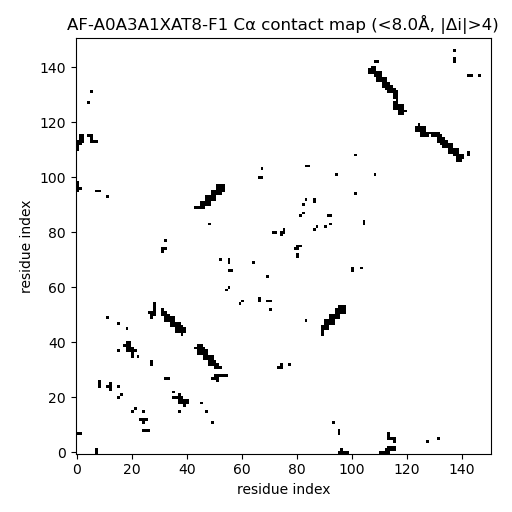 ASP A 1 145 ? -14.773 -11.618 -2.078 1.00 94.38 145 ASP A CA 1
ATOM 1082 C C . ASP A 1 145 ? -14.759 -10.115 -2.341 1.00 94.38 145 ASP A C 1
ATOM 1084 O O . ASP A 1 145 ? -15.498 -9.634 -3.199 1.00 94.38 145 ASP A O 1
ATOM 1088 N N . ARG A 1 146 ? -13.858 -9.378 -1.680 1.00 91.94 146 ARG A N 1
ATOM 1089 C CA . ARG A 1 146 ? -13.638 -7.953 -1.958 1.00 91.94 146 ARG A CA 1
ATOM 1090 C C . ARG A 1 146 ? -13.198 -7.707 -3.393 1.00 91.94 146 ARG A C 1
ATOM 1092 O O . ARG A 1 146 ? -13.599 -6.706 -3.962 1.00 91.94 146 ARG A O 1
ATOM 1099 N N . LEU A 1 147 ? -12.384 -8.581 -3.983 1.00 92.88 147 LEU A N 1
ATOM 1100 C CA . LEU A 1 147 ? -11.907 -8.394 -5.355 1.00 92.88 147 LEU A CA 1
ATOM 1101 C C . LEU A 1 147 ? -12.990 -8.657 -6.407 1.00 92.88 147 LEU A C 1
ATOM 1103 O O . LEU A 1 147 ? -12.967 -8.008 -7.445 1.00 92.88 147 LEU A O 1
ATOM 1107 N N . LYS A 1 148 ? -13.981 -9.515 -6.127 1.00 91.69 148 LYS A N 1
ATOM 1108 C CA . LYS A 1 148 ? -15.101 -9.783 -7.053 1.00 91.69 148 LYS A CA 1
ATOM 1109 C C . LYS A 1 148 ? -15.949 -8.551 -7.366 1.00 91.69 148 LYS A C 1
ATOM 1111 O O . LYS A 1 148 ? -16.679 -8.566 -8.344 1.00 91.69 148 LYS A O 1
ATOM 1116 N N . ILE A 1 149 ? -15.898 -7.508 -6.534 1.00 87.00 149 ILE A N 1
ATOM 1117 C CA . ILE A 1 149 ? -16.657 -6.267 -6.768 1.00 87.00 149 ILE A CA 1
ATOM 1118 C C . ILE A 1 149 ? -15.982 -5.344 -7.795 1.00 87.00 149 ILE A C 1
ATOM 1120 O O . ILE A 1 149 ? -16.537 -4.295 -8.115 1.00 87.00 149 ILE A O 1
ATOM 1124 N N . LEU A 1 150 ? -14.757 -5.674 -8.224 1.00 79.00 150 LEU A N 1
ATOM 1125 C CA . LEU A 1 150 ? -13.991 -4.909 -9.210 1.00 79.00 150 LEU A CA 1
ATOM 1126 C C . LEU A 1 150 ? -14.229 -5.381 -10.654 1.00 79.00 150 LEU A C 1
ATOM 1128 O O . LEU A 1 150 ? -13.825 -4.662 -11.568 1.00 79.00 150 LEU A O 1
ATOM 1132 N N . ASP A 1 151 ? -14.861 -6.546 -10.834 1.00 53.75 151 ASP A N 1
ATOM 1133 C CA . ASP A 1 151 ? -15.304 -7.101 -12.123 1.00 53.75 151 ASP A CA 1
ATOM 1134 C C . ASP A 1 151 ? -16.721 -6.615 -12.483 1.00 53.75 151 ASP A C 1
ATOM 1136 O O . ASP A 1 151 ? -16.965 -6.346 -13.684 1.00 53.75 151 ASP A O 1
#

Mean predicted aligned error: 5.7 Å

Sequence (151 aa):
SGPLGAGKTTFAKGFGKGLGIKEPIVSPTFTIARELKGTFSNGKAANLIHVDAYRLGGKDYAPGQDTVSRLLDELESLGLDEALEEPGDGTVVLMEWGEQMAGVLANVRLEVHIDRPINKEKSNEFTSEGNRVVTLVPVGGDWCDRLKILD

Foldseek 3Di:
DEDVLLCLQVVVQVVVVQQAFPDDRDQCQPLQWDWTWGAHPVGHIAIEIEGELVPLPDPPDDPDDDSQVVSLVSCVVVVCNCCQQPPDPRYDYHYHPCPVNCVVRPQWDKDKYKYFAADPPPDRHGDNDDDIDIDIDTGDDCVVVVVVVVD

Secondary structure (DSSP, 8-state):
--STTSSHHHHHHHHHHHTT--S-----TTTSEEEEEEE-TTS-EEEEEEEE-TTTTSTTS-TTS-HHHHHHHHHHHTT-HHHHHSPPTTEEEEEES-HHHHHHH-SSEEEEEEE--EETTTTTEEPSSSPPEEEEEEESTTHHHHHGGG-

Radius of gyration: 16.32 Å; Cα contacts (8 Å, |Δi|>4): 229; chains: 1; bounding box: 44×31×46 Å